Protein AF-A0A933ELN7-F1 (afdb_monomer)

Sequence (130 aa):
MKDEVDSSFIVHHSSFLLPMRTPYGGDCKHYYADFNRGRATQECRLPRADAASEKWKPDLCRECPVPRIQLANACPHLILHGRIDRGFLGLNRKMIVGASCRQTQEPVTEPAIGCGRCHETEQPFRFTLE

Structure (mmCIF, N/CA/C/O backbone):
data_AF-A0A933ELN7-F1
#
_entry.id   AF-A0A933ELN7-F1
#
loop_
_atom_site.group_PDB
_atom_site.id
_atom_site.type_symbol
_atom_site.label_atom_id
_atom_site.label_alt_id
_atom_site.label_comp_id
_atom_site.label_asym_id
_atom_site.label_entity_id
_atom_site.label_seq_id
_atom_site.pdbx_PDB_ins_code
_atom_site.Cartn_x
_atom_site.Cartn_y
_atom_site.Cartn_z
_atom_site.occupancy
_atom_site.B_iso_or_equiv
_atom_site.auth_seq_id
_atom_site.auth_comp_id
_atom_site.auth_asym_id
_atom_site.auth_atom_id
_atom_site.pdbx_PDB_model_num
ATOM 1 N N . MET A 1 1 ? -30.297 -36.316 -24.183 1.00 45.09 1 MET A N 1
ATOM 2 C CA . MET A 1 1 ? -28.907 -36.752 -23.942 1.00 45.09 1 MET A CA 1
ATOM 3 C C . MET A 1 1 ? -27.985 -35.945 -24.836 1.00 45.09 1 MET A C 1
ATOM 5 O O . MET A 1 1 ? -27.757 -36.313 -25.982 1.00 45.09 1 MET A O 1
ATOM 9 N N . LYS A 1 2 ? -27.600 -34.779 -24.323 1.00 32.47 2 LYS A N 1
ATOM 10 C CA . LYS A 1 2 ? -26.491 -33.911 -24.725 1.00 32.47 2 LYS A CA 1
ATOM 11 C C . LYS A 1 2 ? -26.571 -32.750 -23.744 1.00 32.47 2 LYS A C 1
ATOM 13 O O . LY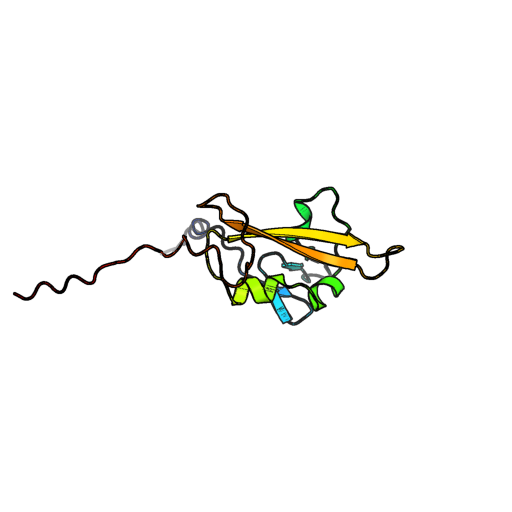S A 1 2 ? -27.385 -31.848 -23.897 1.00 32.47 2 LYS A O 1
ATOM 18 N N . ASP A 1 3 ? -25.839 -32.928 -22.660 1.00 39.94 3 ASP A N 1
ATOM 19 C CA . ASP A 1 3 ? -25.663 -31.963 -21.594 1.00 39.94 3 ASP A CA 1
ATOM 20 C C . ASP A 1 3 ? -24.803 -30.816 -22.143 1.00 39.94 3 ASP A C 1
ATOM 22 O O . ASP A 1 3 ? -23.594 -30.960 -22.306 1.00 39.94 3 ASP A O 1
ATOM 26 N N . GLU A 1 4 ? -25.430 -29.694 -22.489 1.00 40.56 4 GLU A N 1
ATOM 27 C CA . GLU A 1 4 ? -24.737 -28.415 -22.657 1.00 40.56 4 GLU A CA 1
ATOM 28 C C . GLU A 1 4 ? -24.839 -27.671 -21.327 1.00 40.56 4 GLU A C 1
ATOM 30 O O . GLU A 1 4 ? -25.852 -27.059 -20.994 1.00 40.56 4 GLU A O 1
ATOM 35 N N . VAL A 1 5 ? -23.782 -27.792 -20.526 1.00 46.16 5 VAL A N 1
ATOM 36 C CA . VAL A 1 5 ? -23.575 -26.959 -19.344 1.00 46.16 5 VAL A CA 1
ATOM 37 C C . VAL A 1 5 ? -23.253 -25.553 -19.847 1.00 46.16 5 VAL A C 1
ATOM 39 O O . VAL A 1 5 ? -22.159 -25.301 -20.352 1.00 46.16 5 VAL A O 1
ATOM 42 N N . ASP A 1 6 ? -24.235 -24.660 -19.746 1.00 40.78 6 ASP A N 1
ATOM 43 C CA . ASP A 1 6 ? -24.097 -23.240 -20.053 1.00 40.78 6 ASP A CA 1
ATOM 44 C C . ASP A 1 6 ? -23.028 -22.612 -19.141 1.00 40.78 6 ASP A C 1
ATOM 46 O O . ASP A 1 6 ? -23.186 -22.468 -17.926 1.00 40.78 6 ASP A O 1
ATOM 50 N N . SER A 1 7 ? -21.898 -22.272 -19.759 1.00 48.59 7 SER A N 1
ATOM 51 C CA . SER A 1 7 ? 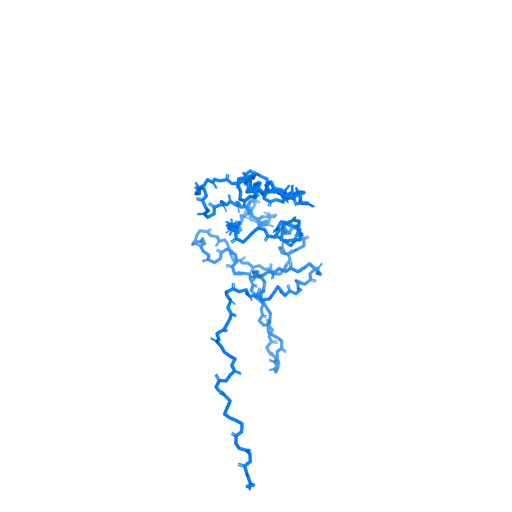-20.715 -21.653 -19.163 1.00 48.59 7 SER A CA 1
ATOM 52 C C . SER A 1 7 ? -20.928 -20.151 -18.909 1.00 48.59 7 SER A C 1
ATOM 54 O O . SER A 1 7 ? -20.047 -19.332 -19.174 1.00 48.59 7 SER A O 1
ATOM 56 N N . SER A 1 8 ? -22.102 -19.783 -18.398 1.00 45.94 8 SER A N 1
ATOM 57 C CA . SER A 1 8 ? -22.473 -18.424 -17.982 1.00 45.94 8 SER A CA 1
ATOM 58 C C . SER A 1 8 ? -22.475 -18.253 -16.450 1.00 45.94 8 SER A C 1
ATOM 60 O O . SER A 1 8 ? -22.664 -17.152 -15.931 1.00 45.94 8 SER A O 1
ATOM 62 N N . PHE A 1 9 ? -22.159 -19.315 -15.701 1.00 42.44 9 PHE A N 1
ATOM 63 C CA . PHE A 1 9 ? -22.043 -19.299 -14.244 1.00 42.44 9 PHE A CA 1
ATOM 64 C C . PHE A 1 9 ? -20.571 -19.140 -13.819 1.00 42.44 9 PHE A C 1
ATOM 66 O O . PHE A 1 9 ? -19.842 -20.120 -13.766 1.00 42.44 9 PHE A O 1
ATOM 73 N N . ILE A 1 10 ? -20.125 -17.895 -13.600 1.00 52.25 10 ILE A N 1
ATOM 74 C CA . ILE A 1 10 ? -19.066 -17.393 -12.680 1.00 52.25 10 ILE A CA 1
ATOM 75 C C . ILE A 1 10 ? -18.581 -16.046 -13.249 1.00 52.25 10 ILE A C 1
ATOM 77 O O . ILE A 1 10 ? -17.560 -15.978 -13.913 1.00 52.25 10 ILE A O 1
ATOM 81 N N . VAL A 1 11 ? -19.313 -14.955 -13.015 1.00 44.94 11 VAL A N 1
ATOM 82 C CA . VAL A 1 11 ? -18.737 -13.590 -12.883 1.00 44.94 11 VAL A CA 1
ATOM 83 C C . VAL A 1 11 ? -19.727 -12.648 -12.181 1.00 44.94 11 VAL A C 1
ATOM 85 O O . VAL A 1 11 ? -19.819 -11.460 -12.453 1.00 44.94 11 VAL A O 1
ATOM 88 N N . HIS A 1 12 ? -20.460 -13.162 -11.200 1.00 44.88 12 HIS A N 1
ATOM 89 C CA . HIS A 1 12 ? -21.028 -12.323 -10.153 1.00 44.88 12 HIS A CA 1
ATOM 90 C C . HIS A 1 12 ? -20.552 -12.890 -8.829 1.00 44.88 12 HIS A C 1
ATOM 92 O O . HIS A 1 12 ? -21.206 -13.770 -8.291 1.00 44.88 12 HIS A O 1
ATOM 98 N N . HIS A 1 13 ? -19.389 -12.438 -8.353 1.00 41.66 13 HIS A N 1
ATOM 99 C CA . HIS A 1 13 ? -19.114 -12.228 -6.931 1.00 41.66 13 HIS A CA 1
ATOM 100 C C . HIS A 1 13 ? -17.788 -11.482 -6.756 1.00 41.66 13 HIS A C 1
ATOM 102 O O . HIS A 1 13 ? -16.711 -12.008 -7.007 1.00 41.66 13 HIS A O 1
ATOM 108 N N . SER A 1 14 ? -17.923 -10.279 -6.199 1.00 46.41 14 SER A N 1
ATOM 109 C CA . SER A 1 14 ? -16.978 -9.672 -5.269 1.00 46.41 14 SER A CA 1
ATOM 110 C C . SER A 1 14 ? -15.667 -9.109 -5.830 1.00 46.41 14 SER A C 1
ATOM 112 O O . SER A 1 14 ? -14.782 -9.811 -6.301 1.00 46.41 14 SER A O 1
ATOM 114 N N . SER A 1 15 ? -15.503 -7.802 -5.633 1.00 49.66 15 SER A N 1
ATOM 115 C CA . SER A 1 15 ? -14.303 -6.976 -5.824 1.00 49.66 15 SER A CA 1
ATOM 116 C C . SER A 1 15 ? -13.103 -7.369 -4.933 1.00 49.66 15 SER A C 1
ATOM 118 O O . SER A 1 15 ? -12.327 -6.514 -4.505 1.00 49.66 15 SER A O 1
ATOM 120 N N . PHE A 1 16 ? -12.942 -8.657 -4.635 1.00 53.78 16 PHE A N 1
ATOM 121 C CA . PHE A 1 16 ? -11.834 -9.236 -3.892 1.00 53.78 16 PHE A CA 1
ATOM 122 C C . PHE A 1 16 ? -10.854 -9.838 -4.897 1.00 53.78 16 PHE A C 1
ATOM 124 O O . PHE A 1 16 ? -10.916 -11.017 -5.230 1.00 53.78 16 PHE A O 1
ATOM 131 N N . LEU A 1 17 ? -9.934 -9.011 -5.399 1.00 63.34 17 LEU A N 1
ATOM 132 C CA . LEU A 1 17 ? -8.716 -9.528 -6.018 1.00 63.34 17 LEU A CA 1
ATOM 133 C C . LEU A 1 17 ? -8.033 -10.422 -4.976 1.00 63.34 17 LEU A C 1
ATOM 135 O O . LEU A 1 17 ? -7.556 -9.906 -3.961 1.00 63.34 17 LEU A O 1
ATOM 139 N N . LEU A 1 18 ? -8.045 -11.742 -5.199 1.00 71.81 18 LEU A N 1
ATOM 140 C CA . LEU A 1 18 ? -7.330 -12.683 -4.343 1.00 71.81 18 LEU A CA 1
ATOM 141 C C . LEU A 1 18 ? -5.881 -12.202 -4.226 1.00 71.81 18 LEU A C 1
ATOM 143 O O . LEU A 1 18 ? -5.265 -11.866 -5.247 1.00 71.81 18 LEU A O 1
ATOM 147 N N . PRO A 1 19 ? -5.348 -12.087 -3.001 1.00 81.69 19 PRO A N 1
ATOM 148 C CA . PRO A 1 19 ? -3.999 -11.598 -2.828 1.00 81.69 19 PRO A CA 1
ATOM 149 C C . PRO A 1 19 ? -3.025 -12.572 -3.486 1.00 81.69 19 PRO A C 1
ATOM 151 O O . PRO A 1 19 ? -3.181 -13.787 -3.395 1.00 81.69 19 PRO A O 1
ATOM 154 N N . MET A 1 20 ? -2.020 -12.025 -4.166 1.00 93.38 20 MET A N 1
ATOM 155 C CA . MET A 1 20 ? -0.949 -12.826 -4.744 1.00 93.38 20 MET A CA 1
ATOM 156 C C . MET A 1 20 ? 0.314 -12.694 -3.911 1.00 93.38 20 MET A C 1
ATOM 158 O O . MET A 1 20 ? 0.594 -11.641 -3.326 1.00 93.38 20 MET A O 1
ATOM 162 N N . ARG A 1 21 ? 1.095 -13.772 -3.886 1.00 95.50 21 ARG A N 1
ATOM 163 C CA . ARG A 1 21 ? 2.336 -13.830 -3.128 1.00 95.50 21 ARG A CA 1
ATOM 164 C C . ARG A 1 21 ? 3.401 -12.979 -3.810 1.00 95.50 21 ARG A C 1
ATOM 166 O O . ARG A 1 21 ? 3.749 -13.199 -4.967 1.00 95.50 21 ARG A O 1
ATOM 173 N N . THR A 1 22 ? 3.902 -11.985 -3.089 1.00 96.25 22 THR A N 1
ATOM 174 C CA . THR A 1 22 ? 4.973 -11.090 -3.548 1.00 96.25 22 THR A CA 1
ATOM 175 C C . THR A 1 22 ? 6.295 -11.847 -3.729 1.00 96.25 22 THR A C 1
ATOM 177 O O . THR A 1 22 ? 6.463 -12.931 -3.164 1.00 96.25 22 THR A O 1
ATOM 180 N N . PRO A 1 23 ? 7.297 -11.265 -4.420 1.00 95.50 23 PRO A N 1
ATOM 181 C CA . PRO A 1 23 ? 8.619 -11.884 -4.572 1.00 95.50 23 PRO A CA 1
ATOM 182 C C . PRO A 1 23 ? 9.335 -12.164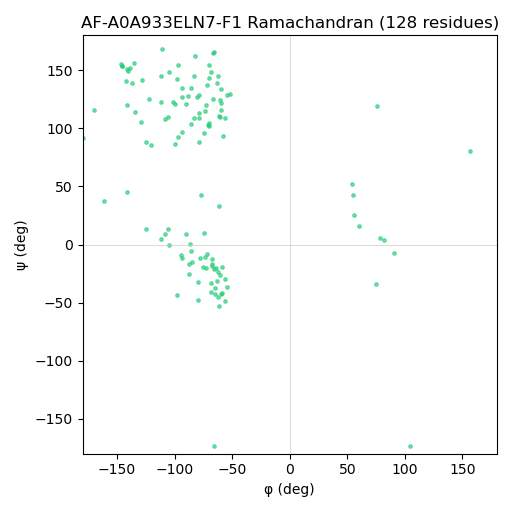 -3.241 1.00 95.50 23 PRO A C 1
ATOM 184 O O . PRO A 1 23 ? 10.248 -12.979 -3.197 1.00 95.50 23 PRO A O 1
ATOM 187 N N . TYR A 1 24 ? 8.912 -11.499 -2.159 1.00 96.31 24 TYR A N 1
ATOM 188 C CA . TYR A 1 24 ? 9.440 -11.666 -0.802 1.00 96.31 24 TYR A CA 1
ATOM 189 C C . TYR A 1 24 ? 8.490 -12.447 0.122 1.00 96.31 24 TYR A C 1
ATOM 191 O O . TYR A 1 24 ? 8.683 -12.472 1.333 1.00 96.31 24 TYR A O 1
ATOM 199 N N . GLY A 1 25 ? 7.473 -13.111 -0.435 1.00 94.50 25 GLY A N 1
ATOM 200 C CA . GLY A 1 25 ? 6.687 -14.132 0.258 1.00 94.50 25 GLY A CA 1
ATOM 201 C C . GLY A 1 25 ? 5.442 -13.656 1.009 1.00 94.50 25 GLY A C 1
ATOM 202 O O . GLY A 1 25 ? 4.686 -14.508 1.464 1.00 94.50 25 GLY A O 1
ATOM 203 N N . GLY A 1 26 ? 5.199 -12.349 1.124 1.00 95.50 26 GLY A N 1
ATOM 204 C CA . GLY A 1 26 ? 3.965 -11.821 1.718 1.00 95.50 26 GLY A CA 1
ATOM 205 C C . GLY A 1 26 ? 2.808 -11.777 0.719 1.00 95.50 26 GLY A C 1
ATOM 206 O O . GLY A 1 26 ? 3.038 -11.475 -0.454 1.00 95.50 26 GLY A O 1
ATOM 207 N N . ASP A 1 27 ? 1.584 -12.018 1.182 1.00 96.12 27 ASP A N 1
ATOM 208 C CA . ASP A 1 27 ? 0.368 -11.925 0.369 1.00 96.12 27 ASP A CA 1
ATOM 209 C C . ASP A 1 27 ? -0.082 -10.466 0.228 1.00 96.12 27 ASP A C 1
ATOM 211 O O . ASP A 1 27 ? -0.204 -9.737 1.213 1.00 96.12 27 ASP A O 1
ATOM 215 N N . CYS A 1 28 ? -0.284 -10.007 -1.010 1.00 96.19 28 CYS A N 1
ATOM 216 C CA . CYS A 1 28 ? -0.631 -8.617 -1.293 1.00 96.19 28 CYS A CA 1
ATOM 217 C C . CYS A 1 28 ? -1.654 -8.506 -2.423 1.00 96.19 28 CYS A C 1
ATOM 219 O O . CYS A 1 28 ? -1.366 -8.854 -3.568 1.00 96.19 28 CYS A O 1
ATOM 221 N N . LYS A 1 29 ? -2.822 -7.913 -2.144 1.00 95.00 29 LYS A N 1
ATOM 222 C CA . LYS A 1 29 ? -3.875 -7.691 -3.163 1.00 95.00 29 LYS A CA 1
ATOM 223 C C . LYS A 1 29 ? -3.497 -6.674 -4.246 1.00 95.00 29 LYS A C 1
ATOM 225 O O . LYS A 1 29 ? -4.146 -6.586 -5.283 1.00 95.00 29 LYS A O 1
ATOM 230 N N . HIS A 1 30 ? -2.463 -5.870 -3.994 1.00 95.62 30 HIS A N 1
ATOM 231 C CA . HIS A 1 30 ? -1.973 -4.872 -4.945 1.00 95.62 30 HIS A CA 1
ATOM 232 C C . HIS A 1 30 ? -0.843 -5.398 -5.828 1.00 95.62 30 HIS A C 1
ATOM 234 O O . HIS A 1 30 ? -0.474 -4.724 -6.789 1.00 95.62 30 HIS A O 1
ATOM 240 N N . TYR A 1 31 ? -0.271 -6.556 -5.503 1.00 96.50 31 TYR A N 1
ATOM 241 C CA . TYR A 1 31 ? 0.788 -7.155 -6.295 1.00 96.50 31 TYR A CA 1
ATOM 242 C C . TYR A 1 31 ? 0.194 -7.985 -7.430 1.00 96.50 31 TYR A C 1
ATOM 244 O O . TYR A 1 31 ? -0.734 -8.765 -7.213 1.00 96.50 31 TYR A O 1
ATOM 252 N N . TYR A 1 32 ? 0.745 -7.823 -8.633 1.00 95.12 32 TYR A N 1
ATOM 253 C CA . TYR A 1 32 ? 0.436 -8.683 -9.763 1.00 95.12 32 TYR A CA 1
ATOM 254 C C . TYR A 1 32 ? 1.687 -9.239 -10.439 1.00 95.12 32 TYR A C 1
ATOM 256 O O . TYR A 1 32 ? 2.678 -8.525 -10.585 1.00 95.12 32 TYR A O 1
ATOM 264 N N . ALA A 1 33 ? 1.623 -10.499 -10.872 1.00 93.69 33 ALA A N 1
ATOM 265 C CA . ALA A 1 33 ? 2.647 -11.146 -11.672 1.00 93.69 33 ALA A CA 1
ATOM 266 C C . ALA A 1 33 ? 2.030 -12.079 -12.721 1.00 93.69 33 ALA A C 1
ATOM 268 O O . ALA A 1 33 ? 1.073 -12.793 -12.429 1.00 93.69 33 ALA A O 1
ATOM 269 N N . ASP A 1 34 ? 2.611 -12.089 -13.920 1.00 92.94 34 ASP A N 1
ATOM 270 C CA . ASP A 1 34 ? 2.320 -13.053 -14.982 1.00 92.94 34 ASP A CA 1
ATOM 271 C C . ASP A 1 34 ? 3.632 -13.553 -15.594 1.00 92.94 34 ASP A C 1
ATOM 273 O O . ASP A 1 34 ? 4.368 -12.797 -16.239 1.00 92.94 34 ASP A O 1
ATOM 277 N N . PHE A 1 35 ? 3.894 -14.843 -15.384 1.00 90.00 35 PHE A N 1
ATOM 278 C CA . PHE A 1 35 ? 5.058 -15.556 -15.909 1.00 90.00 35 PHE A CA 1
ATOM 279 C C . PHE A 1 35 ? 4.708 -16.546 -17.029 1.00 90.00 35 PHE A C 1
ATOM 281 O O . PHE A 1 35 ? 5.531 -17.365 -17.443 1.00 90.00 35 PHE A O 1
ATOM 288 N N . ASN A 1 36 ? 3.470 -16.518 -17.524 1.00 90.81 36 ASN A N 1
ATOM 289 C CA . ASN A 1 36 ? 3.016 -17.492 -18.504 1.00 90.81 36 ASN A CA 1
ATOM 290 C C . ASN A 1 36 ? 3.666 -17.253 -19.869 1.00 90.81 36 ASN A C 1
ATOM 292 O O . ASN A 1 36 ? 3.723 -16.127 -20.366 1.00 90.81 36 ASN A O 1
ATOM 296 N N . ARG A 1 37 ? 4.083 -18.347 -20.521 1.00 90.94 37 ARG A N 1
ATOM 297 C CA . ARG A 1 37 ? 4.560 -18.363 -21.918 1.00 90.94 37 ARG A CA 1
ATOM 298 C C . ARG A 1 37 ? 5.716 -17.387 -22.184 1.00 90.94 37 ARG A C 1
ATOM 300 O O . ARG A 1 37 ? 5.722 -16.687 -23.191 1.00 90.94 37 ARG A O 1
ATOM 307 N N . GLY A 1 38 ? 6.679 -17.326 -21.264 1.00 88.00 38 GLY A N 1
ATOM 308 C CA . GLY A 1 38 ? 7.861 -16.469 -21.401 1.00 88.00 38 GLY A CA 1
ATOM 309 C C . GLY A 1 38 ? 7.617 -14.993 -21.077 1.00 88.00 38 GLY A C 1
ATOM 310 O O . GLY A 1 38 ? 8.528 -14.183 -21.236 1.00 88.00 38 GLY A O 1
ATOM 311 N N . ARG A 1 39 ? 6.419 -14.623 -20.600 1.00 89.25 39 ARG A N 1
ATOM 312 C CA . ARG A 1 39 ? 6.211 -13.311 -19.977 1.00 89.25 39 ARG A CA 1
ATOM 313 C C . ARG A 1 39 ? 6.928 -13.249 -18.629 1.00 89.25 39 ARG A C 1
ATOM 315 O O . ARG A 1 39 ? 7.170 -14.266 -17.990 1.00 89.25 39 ARG A O 1
ATOM 322 N N . ALA A 1 40 ? 7.272 -12.037 -18.212 1.00 89.56 40 ALA A N 1
ATOM 323 C CA . ALA A 1 40 ? 7.861 -11.746 -16.906 1.00 89.56 40 ALA A CA 1
ATOM 324 C C . ALA A 1 40 ? 7.288 -10.435 -16.357 1.00 89.56 40 ALA A C 1
ATOM 326 O O . ALA A 1 40 ? 8.010 -9.536 -15.925 1.00 89.56 40 ALA A O 1
ATOM 327 N N . THR A 1 41 ? 5.968 -10.285 -16.457 1.00 92.88 41 THR A N 1
ATOM 328 C CA . THR A 1 41 ? 5.290 -9.071 -16.013 1.00 92.88 41 THR A CA 1
ATOM 329 C C . THR A 1 41 ? 5.154 -9.111 -14.506 1.00 92.88 41 THR A C 1
ATOM 331 O O . THR A 1 41 ? 4.639 -10.075 -13.952 1.00 92.88 41 THR A O 1
ATOM 334 N N . GLN A 1 42 ? 5.577 -8.041 -13.846 1.00 95.38 42 GLN A N 1
ATOM 335 C CA . GLN A 1 42 ? 5.323 -7.808 -12.434 1.00 95.38 42 GLN A CA 1
ATOM 336 C C . GLN A 1 42 ? 4.930 -6.347 -12.252 1.00 95.38 42 GLN A C 1
ATOM 338 O O . GLN A 1 42 ? 5.533 -5.460 -12.856 1.00 95.38 42 GLN A O 1
ATOM 343 N N . GLU A 1 43 ? 3.939 -6.086 -11.410 1.00 95.38 43 GLU A N 1
ATOM 344 C CA . GLU A 1 43 ? 3.520 -4.727 -11.085 1.00 95.38 43 GLU A CA 1
ATOM 345 C C . GLU A 1 43 ? 3.022 -4.620 -9.641 1.00 95.38 43 GLU A C 1
ATOM 347 O O . GLU A 1 43 ? 2.531 -5.580 -9.043 1.00 95.38 43 GLU A O 1
ATOM 352 N N . CYS A 1 44 ? 3.101 -3.408 -9.094 1.00 96.00 44 CYS A N 1
ATOM 353 C CA . CYS A 1 44 ? 2.352 -3.018 -7.911 1.00 96.00 44 CYS A CA 1
ATOM 354 C C . CYS A 1 44 ? 1.316 -1.974 -8.314 1.00 96.00 44 CYS A C 1
ATOM 356 O O . CYS A 1 44 ? 1.649 -0.922 -8.861 1.00 96.00 44 CYS A O 1
ATOM 358 N N . ARG A 1 45 ? 0.049 -2.267 -8.032 1.00 95.31 45 ARG A N 1
ATOM 359 C CA . ARG A 1 45 ? -1.094 -1.427 -8.397 1.00 95.31 45 ARG A CA 1
ATOM 360 C C . ARG A 1 45 ? -1.376 -0.318 -7.392 1.00 95.31 45 ARG A C 1
ATOM 362 O O . ARG A 1 45 ? -2.098 0.610 -7.724 1.00 95.31 45 ARG A O 1
ATOM 369 N N . LEU A 1 46 ? -0.802 -0.398 -6.190 1.00 95.81 46 LEU A N 1
ATOM 370 C CA . LEU A 1 46 ? -1.006 0.592 -5.132 1.00 95.81 46 LEU A CA 1
ATOM 371 C C . LEU A 1 46 ? -0.521 2.006 -5.526 1.00 95.81 46 LEU A C 1
ATOM 373 O O . LEU A 1 46 ? -1.332 2.924 -5.461 1.00 95.81 46 LEU A O 1
ATOM 377 N N . PRO A 1 47 ? 0.731 2.206 -5.991 1.00 95.56 47 PRO A N 1
ATOM 378 C CA . PRO A 1 47 ? 1.222 3.535 -6.357 1.00 95.56 47 PRO A CA 1
ATOM 379 C C . PRO A 1 47 ? 0.657 4.084 -7.669 1.00 95.56 47 PRO A C 1
ATOM 381 O O . PRO A 1 47 ? 0.840 5.260 -7.952 1.00 95.56 47 PRO A O 1
ATOM 384 N N . ARG A 1 48 ? -0.036 3.271 -8.482 1.00 87.19 48 ARG A N 1
ATOM 385 C CA . ARG A 1 48 ? -0.574 3.711 -9.786 1.00 87.19 48 ARG A CA 1
ATOM 386 C C . ARG A 1 48 ? -1.630 4.813 -9.661 1.00 87.19 48 ARG A C 1
ATOM 388 O O . ARG A 1 48 ? -1.899 5.484 -10.649 1.00 87.19 48 ARG A O 1
ATOM 395 N N . ALA A 1 49 ? -2.236 4.965 -8.484 1.00 82.50 49 ALA A N 1
ATOM 396 C CA . ALA A 1 49 ? -3.203 6.022 -8.210 1.00 82.50 49 ALA A CA 1
ATOM 397 C C . ALA A 1 49 ? -2.548 7.403 -8.016 1.00 82.50 49 ALA A C 1
ATOM 399 O O . ALA A 1 49 ? -3.232 8.413 -8.145 1.00 82.50 49 ALA A O 1
ATOM 400 N N . ASP A 1 50 ? -1.244 7.456 -7.726 1.00 87.31 50 ASP A N 1
ATOM 401 C CA . ASP A 1 50 ? -0.502 8.697 -7.514 1.00 87.31 50 ASP A CA 1
ATOM 402 C C . ASP A 1 50 ? 0.392 8.991 -8.728 1.00 87.31 50 ASP A C 1
ATOM 404 O O . ASP A 1 50 ? 1.395 8.315 -8.968 1.00 87.31 50 ASP A O 1
ATOM 408 N N . ALA A 1 51 ? 0.036 10.022 -9.498 1.00 83.62 51 ALA A N 1
ATOM 409 C CA . ALA A 1 51 ? 0.788 10.441 -10.681 1.00 83.62 51 ALA A CA 1
ATOM 410 C C . ALA A 1 51 ? 2.195 10.975 -10.353 1.00 83.62 51 ALA A C 1
ATOM 412 O O . ALA A 1 51 ? 3.061 10.974 -11.227 1.00 83.62 51 ALA A O 1
ATOM 413 N N . ALA A 1 52 ? 2.432 11.415 -9.113 1.00 86.19 52 ALA A N 1
ATOM 414 C CA . ALA A 1 52 ? 3.743 11.850 -8.643 1.00 86.19 52 ALA A CA 1
ATOM 415 C C . ALA A 1 52 ? 4.608 10.681 -8.142 1.00 86.19 52 ALA A C 1
ATOM 417 O O . ALA A 1 52 ? 5.777 10.881 -7.810 1.00 86.19 52 ALA A O 1
ATOM 418 N N . SER A 1 53 ? 4.061 9.462 -8.073 1.00 89.69 53 SER A N 1
ATOM 419 C CA . SER A 1 53 ? 4.811 8.297 -7.619 1.00 89.69 53 SER A CA 1
ATOM 420 C C . SER A 1 53 ? 5.868 7.868 -8.630 1.00 89.69 53 SER A C 1
ATOM 422 O O . SER A 1 53 ? 5.651 7.808 -9.840 1.00 89.69 53 SER A O 1
ATOM 424 N N . GLU A 1 54 ? 7.002 7.418 -8.103 1.00 90.69 54 GLU A N 1
ATOM 425 C CA . GLU A 1 54 ? 8.025 6.776 -8.911 1.00 90.69 54 GLU A CA 1
ATOM 426 C C . GLU A 1 54 ? 7.616 5.439 -9.510 1.00 90.69 54 GLU A C 1
ATOM 428 O O . GLU A 1 54 ? 6.688 4.764 -9.057 1.00 90.69 54 GLU A O 1
ATOM 433 N N . LYS A 1 55 ? 8.411 5.012 -10.500 1.00 91.81 55 LYS A N 1
ATOM 434 C CA . LYS A 1 55 ? 8.322 3.667 -11.064 1.00 91.81 55 LYS A CA 1
ATOM 435 C C . LYS A 1 55 ? 8.599 2.621 -9.987 1.00 91.81 55 LYS A C 1
ATOM 437 O O . LYS A 1 55 ? 9.662 2.603 -9.362 1.00 91.81 55 LYS A O 1
ATOM 442 N N . TRP A 1 56 ? 7.648 1.709 -9.832 1.00 95.00 56 TRP A N 1
ATOM 443 C CA . TRP A 1 56 ? 7.782 0.551 -8.962 1.00 95.00 56 TRP A CA 1
ATOM 444 C C . TRP A 1 56 ? 8.815 -0.448 -9.489 1.00 95.00 56 TRP A C 1
ATOM 446 O O . TRP A 1 56 ? 8.992 -0.611 -10.697 1.00 95.00 56 TRP A O 1
ATOM 456 N N . LYS A 1 57 ? 9.478 -1.133 -8.556 1.00 94.19 57 LYS A N 1
ATOM 457 C CA . LYS A 1 57 ? 10.372 -2.258 -8.811 1.00 94.19 57 LYS A CA 1
ATOM 458 C C . LYS A 1 57 ? 10.147 -3.363 -7.764 1.00 94.19 57 LYS A C 1
ATOM 460 O O . LYS A 1 57 ? 9.768 -3.036 -6.634 1.00 94.19 57 LYS A O 1
ATOM 465 N N . PRO A 1 58 ? 10.395 -4.644 -8.104 1.00 95.44 58 PRO A N 1
ATOM 466 C CA . PRO A 1 58 ? 10.167 -5.775 -7.203 1.00 95.44 58 PRO A CA 1
ATOM 467 C C . PRO A 1 58 ? 10.852 -5.673 -5.838 1.00 95.44 58 PRO A C 1
ATOM 469 O O . PRO A 1 58 ? 10.250 -6.067 -4.844 1.00 95.44 58 PRO A O 1
ATOM 472 N N . ASP A 1 59 ? 12.062 -5.110 -5.767 1.00 94.94 59 ASP A N 1
ATOM 473 C CA . ASP A 1 59 ? 12.859 -4.935 -4.541 1.00 94.94 59 ASP A CA 1
ATOM 474 C C . ASP A 1 59 ? 12.126 -4.150 -3.447 1.00 94.94 59 ASP A C 1
ATOM 476 O O . ASP A 1 59 ? 12.298 -4.440 -2.264 1.00 94.94 59 ASP A O 1
ATOM 480 N N . LEU A 1 60 ?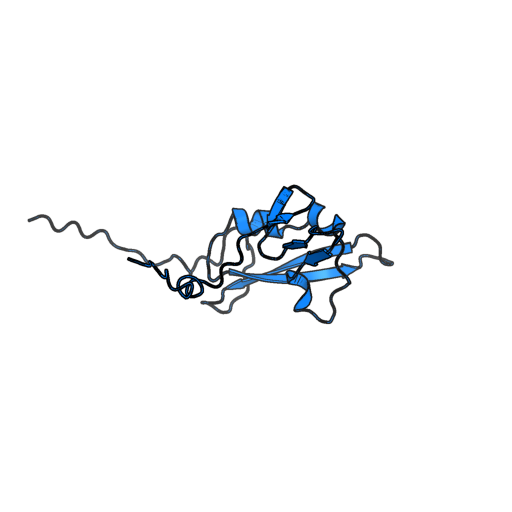 11.228 -3.235 -3.827 1.00 95.56 60 LEU A N 1
ATOM 481 C CA . LEU A 1 60 ? 10.409 -2.471 -2.881 1.00 95.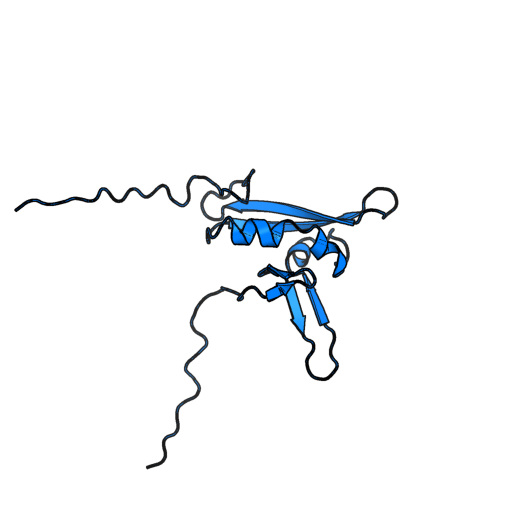56 60 LEU A CA 1
ATOM 482 C C . LEU A 1 60 ? 9.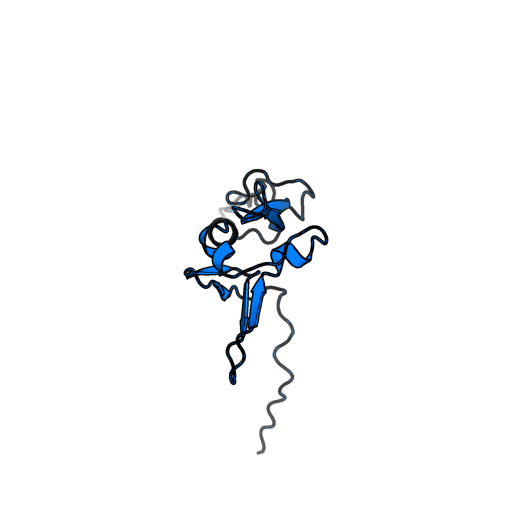477 -3.355 -2.046 1.00 95.56 60 LEU A C 1
ATOM 484 O O . LEU A 1 60 ? 9.076 -2.953 -0.957 1.00 95.56 60 LEU A O 1
ATOM 488 N N . CYS A 1 61 ? 9.124 -4.554 -2.523 1.00 96.56 61 CYS A N 1
ATOM 489 C CA . CYS A 1 61 ? 8.303 -5.488 -1.754 1.00 96.56 61 CYS A CA 1
ATOM 490 C C . CYS A 1 61 ? 9.018 -6.035 -0.513 1.00 96.56 61 CYS A C 1
ATOM 492 O O . CYS A 1 61 ? 8.326 -6.501 0.387 1.00 96.56 61 CYS A O 1
ATOM 494 N N . ARG A 1 62 ? 10.354 -5.953 -0.433 1.00 95.44 62 ARG A N 1
ATOM 495 C CA . ARG A 1 62 ? 11.129 -6.420 0.726 1.00 95.44 62 ARG A CA 1
ATOM 496 C C . ARG A 1 62 ? 10.737 -5.698 2.014 1.00 95.44 62 ARG A C 1
ATOM 498 O O . ARG A 1 62 ? 10.611 -6.330 3.054 1.00 95.44 62 ARG A O 1
ATOM 505 N N . GLU A 1 63 ? 10.549 -4.385 1.925 1.00 95.00 63 GLU A N 1
ATOM 506 C CA . GLU A 1 63 ? 10.275 -3.498 3.067 1.00 95.00 63 GLU A CA 1
ATOM 507 C C . GLU A 1 63 ? 8.852 -2.921 3.029 1.00 95.00 63 GLU A C 1
ATOM 509 O O . GLU A 1 63 ? 8.474 -2.086 3.849 1.00 95.00 63 GLU A O 1
ATOM 514 N N . CYS A 1 64 ? 8.037 -3.350 2.063 1.00 96.94 64 CYS A N 1
ATOM 515 C CA . CYS A 1 64 ? 6.680 -2.855 1.902 1.00 96.94 64 CYS A CA 1
ATOM 516 C C . CYS A 1 64 ? 5.809 -3.281 3.098 1.00 96.94 64 CYS A C 1
ATOM 518 O O . CYS A 1 64 ? 5.668 -4.479 3.345 1.00 96.94 64 CYS A O 1
ATOM 520 N N . PRO A 1 65 ? 5.145 -2.349 3.807 1.00 97.06 65 PRO A N 1
ATOM 521 C CA . PRO A 1 65 ? 4.336 -2.695 4.977 1.00 97.06 65 PRO A CA 1
ATOM 522 C C . PRO A 1 65 ? 2.967 -3.294 4.612 1.00 97.06 65 PRO A C 1
ATOM 524 O O . PRO A 1 65 ? 2.280 -3.830 5.480 1.00 97.06 65 PRO A O 1
ATOM 527 N N . VAL A 1 66 ? 2.557 -3.213 3.340 1.00 97.44 66 VAL A N 1
ATOM 528 C CA . VAL A 1 66 ? 1.216 -3.597 2.866 1.00 97.44 66 VAL A CA 1
ATOM 529 C C . VAL A 1 66 ? 0.841 -5.043 3.199 1.00 97.44 66 VAL A C 1
ATOM 531 O O . VAL A 1 66 ? -0.245 -5.216 3.749 1.00 97.44 66 VAL A O 1
ATOM 534 N N . PRO A 1 67 ? 1.678 -6.072 2.936 1.00 97.25 67 PRO A N 1
ATOM 535 C CA . PRO A 1 67 ? 1.308 -7.452 3.252 1.00 97.25 67 PRO A CA 1
ATOM 536 C C . PRO A 1 67 ? 1.011 -7.645 4.742 1.00 97.25 67 PRO A C 1
ATOM 538 O O . PRO A 1 67 ? 0.016 -8.261 5.105 1.00 97.25 67 PRO A O 1
ATOM 541 N N . ARG A 1 68 ? 1.825 -7.038 5.619 1.00 97.19 68 ARG A N 1
ATOM 542 C CA . ARG A 1 68 ? 1.617 -7.095 7.073 1.00 97.19 68 ARG A CA 1
ATOM 543 C C . ARG A 1 68 ? 0.321 -6.403 7.489 1.00 97.19 68 ARG A C 1
ATOM 545 O O . ARG A 1 68 ? -0.401 -6.931 8.324 1.00 97.19 68 ARG A O 1
ATOM 552 N N . ILE A 1 69 ? 0.028 -5.233 6.917 1.00 97.75 69 ILE A N 1
ATOM 553 C CA . ILE A 1 69 ? -1.218 -4.503 7.197 1.00 97.75 69 ILE A CA 1
ATOM 554 C C . ILE A 1 69 ? -2.431 -5.333 6.769 1.00 97.75 69 ILE A C 1
ATOM 556 O O . ILE A 1 69 ? -3.382 -5.439 7.529 1.00 97.75 69 ILE A O 1
ATOM 560 N N . GLN A 1 70 ? -2.390 -5.943 5.581 1.00 95.69 70 GLN A N 1
ATOM 561 C CA . GLN A 1 70 ? -3.494 -6.756 5.055 1.00 95.69 70 GLN A CA 1
ATOM 562 C C . GLN A 1 70 ? -3.706 -8.047 5.841 1.00 95.69 70 GLN A C 1
ATOM 564 O O . GLN A 1 70 ? -4.842 -8.484 5.986 1.00 95.69 70 GLN A O 1
ATOM 569 N N . LEU A 1 71 ? -2.627 -8.629 6.365 1.00 95.81 71 LEU A N 1
ATOM 570 C CA . LEU A 1 71 ? -2.702 -9.776 7.260 1.00 95.81 71 LEU A CA 1
ATOM 571 C C . LEU A 1 71 ? -3.316 -9.403 8.619 1.00 95.81 71 LEU A C 1
ATOM 573 O O . LEU A 1 71 ? -4.107 -10.168 9.157 1.00 95.81 71 LEU A O 1
ATOM 577 N N . ALA A 1 72 ? -2.948 -8.243 9.172 1.00 97.25 72 ALA A N 1
ATOM 578 C CA . ALA A 1 72 ? -3.398 -7.801 10.492 1.00 97.25 72 ALA A CA 1
ATOM 579 C C . ALA A 1 72 ? -4.817 -7.208 10.487 1.00 97.25 72 ALA A C 1
ATOM 581 O O . ALA A 1 72 ? -5.539 -7.339 11.471 1.00 97.25 72 ALA A O 1
ATOM 582 N N . ASN A 1 73 ? -5.222 -6.563 9.390 1.00 95.31 73 ASN A N 1
ATOM 583 C CA . ASN A 1 73 ? -6.486 -5.847 9.293 1.00 95.31 73 ASN A CA 1
ATOM 584 C C . ASN A 1 73 ? -7.287 -6.264 8.055 1.00 95.31 73 ASN A C 1
ATOM 586 O O . ASN A 1 73 ? -7.012 -5.839 6.929 1.00 95.31 73 ASN A O 1
ATOM 590 N N . ALA A 1 74 ? -8.336 -7.050 8.297 1.00 90.94 74 ALA A N 1
ATOM 591 C CA . ALA A 1 74 ? -9.264 -7.535 7.280 1.00 90.94 74 ALA A CA 1
ATOM 592 C C . ALA A 1 74 ? -10.477 -6.608 7.050 1.00 90.94 74 ALA A C 1
ATOM 594 O O . ALA A 1 74 ? -11.411 -6.991 6.344 1.00 90.94 74 ALA A O 1
ATOM 595 N N . CYS A 1 75 ? -10.501 -5.399 7.628 1.00 94.38 75 CYS A N 1
ATOM 596 C CA . CYS A 1 75 ? -11.630 -4.483 7.487 1.00 94.38 75 CYS A CA 1
ATOM 597 C C . CYS A 1 75 ? -11.878 -4.126 6.003 1.00 94.38 75 CYS A C 1
ATOM 599 O O . CYS A 1 75 ? -11.012 -3.528 5.354 1.00 94.38 75 CYS A O 1
ATOM 601 N N . PRO A 1 76 ? -13.078 -4.399 5.451 1.00 92.69 76 PRO A N 1
ATOM 602 C CA . PRO A 1 76 ? -13.399 -4.132 4.044 1.00 92.69 76 PRO A CA 1
ATOM 603 C C . PRO A 1 76 ? -13.564 -2.635 3.733 1.00 92.69 76 PRO A C 1
ATOM 605 O O . PRO A 1 76 ? -13.712 -2.237 2.572 1.00 92.69 76 PRO A O 1
ATOM 608 N N . HIS A 1 77 ? -13.570 -1.788 4.762 1.00 95.50 77 HIS A N 1
ATOM 609 C CA . HIS A 1 77 ? -13.606 -0.337 4.626 1.00 95.50 77 HIS A CA 1
ATOM 610 C C . HIS A 1 77 ? -12.211 0.293 4.664 1.00 95.50 77 HIS A C 1
ATOM 612 O O . HIS A 1 77 ? -12.100 1.475 4.347 1.00 95.50 77 HIS A O 1
ATOM 618 N N . LEU A 1 78 ? -11.152 -0.459 4.991 1.00 96.25 78 LEU A N 1
ATOM 619 C CA . LEU A 1 78 ? -9.787 0.059 4.971 1.00 96.25 78 LEU A CA 1
ATOM 620 C C . LEU A 1 78 ? -9.297 0.227 3.525 1.00 96.25 78 LEU A C 1
ATOM 622 O O . LEU A 1 78 ? -9.107 -0.743 2.783 1.00 96.25 78 LEU A O 1
ATOM 626 N N . ILE A 1 79 ? -9.051 1.474 3.137 1.00 96.81 79 ILE A N 1
ATOM 627 C CA . ILE A 1 79 ? -8.439 1.832 1.859 1.00 96.81 79 ILE A CA 1
ATOM 628 C C . ILE A 1 79 ? -6.975 2.156 2.125 1.00 96.81 79 ILE A C 1
ATOM 630 O O . ILE A 1 79 ? -6.669 3.038 2.924 1.00 96.81 79 ILE A O 1
ATOM 634 N N . LEU A 1 80 ? -6.075 1.446 1.447 1.00 97.25 80 LEU A N 1
ATOM 635 C CA . LEU A 1 80 ? -4.653 1.770 1.449 1.00 97.25 80 LEU A CA 1
ATOM 636 C C . LEU A 1 80 ? -4.344 2.667 0.258 1.00 97.25 80 LEU A C 1
ATOM 638 O O . LEU A 1 80 ? -4.743 2.371 -0.868 1.00 97.25 80 LEU A O 1
ATOM 642 N N . HIS A 1 81 ? -3.576 3.712 0.523 1.00 96.25 81 HIS A N 1
ATOM 643 C CA . HIS A 1 81 ? -2.978 4.586 -0.477 1.00 96.25 81 HIS A CA 1
ATOM 644 C C . HIS A 1 81 ? -1.479 4.365 -0.431 1.00 96.25 81 HIS A C 1
ATOM 646 O O . HIS A 1 81 ? -0.919 4.140 0.644 1.00 96.25 81 HIS A O 1
ATOM 652 N N . GLY A 1 82 ? -0.805 4.432 -1.569 1.00 95.75 82 GLY A N 1
ATOM 653 C CA . GLY A 1 82 ? 0.642 4.327 -1.570 1.00 95.75 82 GLY A CA 1
ATOM 654 C C . GLY A 1 82 ? 1.277 5.179 -2.637 1.00 95.75 82 GLY A C 1
ATOM 655 O O . GLY A 1 82 ? 0.668 5.460 -3.662 1.00 95.75 82 GLY A O 1
ATOM 656 N N . ARG A 1 83 ? 2.518 5.564 -2.375 1.00 95.88 83 ARG A N 1
ATOM 657 C CA . ARG A 1 83 ? 3.395 6.235 -3.328 1.00 95.88 83 ARG A CA 1
ATOM 658 C C . ARG A 1 83 ? 4.819 5.784 -3.090 1.00 95.88 83 ARG A C 1
ATOM 660 O O . ARG A 1 83 ? 5.182 5.408 -1.974 1.00 95.88 83 ARG A O 1
ATOM 667 N N . ILE A 1 84 ? 5.635 5.831 -4.125 1.00 95.62 84 ILE A N 1
ATOM 668 C CA . ILE A 1 84 ? 7.054 5.520 -4.012 1.00 95.62 84 ILE A CA 1
ATOM 669 C C . ILE A 1 84 ? 7.813 6.828 -3.935 1.00 95.62 84 ILE A C 1
ATOM 671 O O . ILE A 1 84 ? 7.744 7.641 -4.852 1.00 95.62 84 ILE A O 1
ATOM 675 N N . ASP A 1 85 ? 8.539 6.994 -2.837 1.00 91.31 85 ASP A N 1
ATOM 676 C CA . ASP A 1 85 ? 9.358 8.170 -2.587 1.00 91.31 85 ASP A CA 1
ATOM 677 C C . ASP A 1 85 ? 10.818 7.895 -2.960 1.00 91.31 85 ASP A C 1
ATOM 679 O O . ASP A 1 85 ? 11.329 6.788 -2.735 1.00 91.31 85 ASP A O 1
ATOM 683 N N . ARG A 1 86 ? 11.492 8.898 -3.530 1.00 87.38 86 ARG A N 1
ATOM 684 C CA . ARG A 1 86 ? 12.945 8.865 -3.726 1.00 87.38 86 ARG A CA 1
ATOM 685 C C . ARG A 1 86 ? 13.576 9.462 -2.478 1.00 87.38 86 ARG A C 1
ATOM 687 O O . ARG A 1 86 ? 13.337 10.622 -2.164 1.00 87.38 86 ARG A O 1
ATOM 694 N N . GLY A 1 87 ? 14.419 8.698 -1.791 1.00 81.81 87 GLY A N 1
ATOM 695 C CA . GLY A 1 87 ? 15.274 9.277 -0.763 1.00 81.81 87 GLY A CA 1
ATOM 696 C C . GLY A 1 87 ? 16.302 10.248 -1.355 1.00 81.81 87 GLY A C 1
ATOM 697 O O . GLY A 1 87 ? 16.307 10.568 -2.549 1.00 81.81 87 GLY A O 1
ATOM 698 N N . PHE A 1 88 ? 17.206 10.717 -0.498 1.00 81.88 88 PHE A N 1
ATOM 699 C CA . PHE A 1 88 ? 18.227 11.693 -0.866 1.00 81.88 88 PHE A CA 1
ATOM 700 C C . PHE A 1 88 ? 19.054 11.223 -2.079 1.00 81.88 88 PHE A C 1
ATOM 702 O O . PHE A 1 88 ? 19.544 10.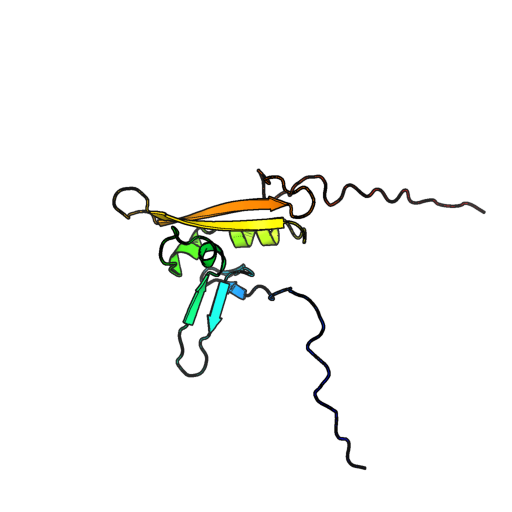094 -2.110 1.00 81.88 88 PHE A O 1
ATOM 709 N N . LEU A 1 89 ? 19.172 12.085 -3.098 1.00 82.06 89 LEU A N 1
ATOM 710 C CA . LEU A 1 89 ? 19.865 11.813 -4.369 1.00 82.06 89 LEU A CA 1
ATOM 711 C C . LEU A 1 89 ? 19.367 10.568 -5.139 1.00 82.06 89 LEU A C 1
ATOM 713 O O . LEU A 1 89 ? 20.105 9.982 -5.927 1.00 82.06 89 LEU A O 1
ATOM 717 N N . GLY A 1 90 ? 18.112 10.146 -4.941 1.00 77.81 90 GLY A N 1
ATOM 718 C CA . GLY A 1 90 ? 17.543 8.980 -5.633 1.00 77.81 90 GLY A CA 1
ATOM 719 C C . GLY A 1 90 ? 17.901 7.627 -5.009 1.00 77.81 90 GLY A C 1
ATOM 720 O O . GLY A 1 90 ? 17.513 6.583 -5.545 1.00 77.81 90 GLY A O 1
ATOM 721 N N . LEU A 1 91 ? 18.607 7.638 -3.877 1.00 82.44 91 LEU A N 1
ATOM 722 C CA . LEU A 1 91 ? 18.905 6.458 -3.071 1.00 82.44 91 LEU A CA 1
ATOM 723 C C . LEU A 1 91 ? 17.718 6.121 -2.157 1.00 82.44 91 LEU A C 1
ATOM 725 O O . LEU A 1 91 ? 16.851 6.957 -1.916 1.00 82.44 91 LEU A O 1
ATOM 729 N N . ASN A 1 92 ? 17.672 4.891 -1.641 1.00 85.12 92 ASN A N 1
ATOM 730 C CA . ASN A 1 92 ? 16.685 4.449 -0.643 1.00 85.12 92 ASN A CA 1
ATOM 731 C C . ASN A 1 92 ? 15.224 4.683 -1.059 1.00 85.12 92 ASN A C 1
ATOM 733 O O . ASN A 1 92 ? 14.438 5.291 -0.330 1.00 85.12 92 ASN A O 1
ATOM 737 N N . ARG A 1 93 ? 14.855 4.206 -2.255 1.00 91.75 93 ARG A N 1
ATOM 738 C CA . ARG A 1 93 ? 13.449 4.196 -2.672 1.00 91.75 93 ARG A CA 1
ATOM 739 C C . ARG A 1 93 ? 12.634 3.367 -1.686 1.00 91.75 93 ARG A C 1
ATOM 741 O O . ARG A 1 93 ? 13.024 2.247 -1.367 1.00 91.75 93 ARG A O 1
ATOM 748 N N . LYS A 1 94 ? 11.483 3.885 -1.266 1.00 94.12 94 LYS A N 1
ATOM 749 C CA . LYS A 1 94 ? 10.590 3.193 -0.329 1.00 94.12 94 LYS A CA 1
ATOM 750 C C . LYS A 1 94 ? 9.131 3.376 -0.707 1.00 94.12 94 LYS A C 1
ATOM 752 O O . LYS A 1 94 ? 8.741 4.404 -1.256 1.00 94.12 94 LYS A O 1
ATOM 757 N N . MET A 1 95 ? 8.326 2.371 -0.379 1.00 95.81 95 MET A N 1
ATOM 758 C CA . MET A 1 95 ? 6.873 2.472 -0.448 1.00 95.81 95 MET A CA 1
ATOM 759 C C . MET A 1 95 ? 6.368 3.225 0.785 1.00 95.81 95 MET A C 1
ATOM 761 O O . MET A 1 95 ? 6.455 2.717 1.902 1.00 95.81 95 MET A O 1
ATOM 765 N N . ILE A 1 96 ? 5.823 4.420 0.583 1.00 95.50 96 ILE A N 1
ATOM 766 C CA . ILE A 1 96 ? 5.084 5.160 1.606 1.00 95.50 96 ILE A CA 1
ATOM 767 C C . ILE A 1 96 ? 3.627 4.730 1.530 1.00 95.50 96 ILE A C 1
ATOM 769 O O . ILE A 1 96 ? 3.040 4.761 0.451 1.00 95.50 96 ILE A O 1
ATOM 773 N N . VAL A 1 97 ? 3.053 4.332 2.664 1.00 96.94 97 VAL A N 1
ATOM 774 C CA . VAL A 1 97 ? 1.675 3.838 2.747 1.00 96.94 97 VAL A CA 1
ATOM 775 C C . VAL A 1 97 ? 0.889 4.694 3.725 1.00 96.94 97 VAL A C 1
ATOM 777 O O . VAL A 1 97 ? 1.292 4.848 4.874 1.00 96.94 97 VAL A O 1
ATOM 780 N N . GLY A 1 98 ? -0.233 5.229 3.256 1.00 97.19 98 GLY A N 1
ATOM 781 C CA . GLY A 1 98 ? -1.267 5.833 4.089 1.00 97.19 98 GLY A CA 1
ATOM 782 C C . GLY A 1 98 ? -2.527 4.974 4.071 1.00 97.19 98 GLY A C 1
ATOM 783 O O . GLY A 1 98 ? -2.667 4.072 3.241 1.00 97.19 98 GLY A O 1
ATOM 784 N N . ALA A 1 99 ? -3.465 5.262 4.965 1.00 97.75 99 ALA A N 1
ATOM 785 C CA . ALA A 1 99 ? -4.761 4.604 4.957 1.00 97.75 99 ALA A CA 1
ATOM 786 C C . ALA A 1 99 ? -5.890 5.571 5.300 1.00 97.75 99 ALA A C 1
ATOM 788 O O . ALA A 1 99 ? -5.699 6.535 6.041 1.00 97.75 99 ALA A O 1
ATOM 789 N N . SER A 1 100 ? -7.073 5.284 4.775 1.00 97.81 100 SER A N 1
ATOM 790 C CA . SER A 1 100 ? -8.318 5.929 5.176 1.00 97.81 100 SER A CA 1
ATOM 791 C C . SER A 1 100 ? -9.420 4.893 5.341 1.00 97.81 100 SER A C 1
ATOM 793 O O . SER A 1 100 ? -9.372 3.801 4.766 1.00 97.81 100 SER A O 1
ATOM 795 N N . CYS A 1 101 ? -10.421 5.224 6.147 1.00 97.38 101 CYS A N 1
ATOM 796 C CA . CYS A 1 101 ? -11.615 4.409 6.265 1.00 97.38 101 CYS A CA 1
ATOM 797 C C . CYS A 1 101 ? -12.681 4.923 5.301 1.00 97.38 101 CYS A C 1
ATOM 799 O O . CYS A 1 101 ? -13.056 6.090 5.333 1.00 97.38 101 CYS A O 1
ATOM 801 N N . ARG A 1 102 ? -13.219 4.039 4.463 1.00 96.56 102 ARG A N 1
ATOM 802 C CA . ARG A 1 102 ? -14.297 4.365 3.522 1.00 96.56 102 ARG A CA 1
ATOM 803 C C . ARG A 1 102 ? -15.589 4.794 4.218 1.00 96.56 102 ARG A C 1
ATOM 805 O O . ARG A 1 102 ? -16.341 5.573 3.650 1.00 96.56 102 ARG A O 1
ATOM 812 N N . GLN A 1 103 ? -15.863 4.259 5.408 1.00 94.62 103 GLN A N 1
ATOM 813 C CA . GLN A 1 103 ? -17.104 4.521 6.138 1.00 94.62 103 GLN A CA 1
ATOM 814 C C . GLN A 1 103 ? -17.065 5.870 6.858 1.00 94.62 103 GLN A C 1
ATOM 816 O O . GLN A 1 103 ? -18.007 6.644 6.749 1.00 94.62 103 GLN A O 1
ATOM 821 N N . THR A 1 104 ? -15.978 6.156 7.574 1.00 95.00 104 THR A N 1
ATOM 822 C CA . THR A 1 104 ? -15.839 7.408 8.335 1.00 95.00 104 THR A CA 1
ATOM 823 C C . THR A 1 104 ? -15.253 8.536 7.492 1.00 95.00 104 THR A C 1
ATOM 825 O O . THR A 1 104 ? -15.354 9.691 7.878 1.00 95.00 104 THR A O 1
ATOM 828 N N . GLN A 1 105 ? -14.643 8.202 6.349 1.00 96.38 105 GLN A N 1
ATOM 829 C CA . GLN A 1 105 ? -13.910 9.115 5.463 1.00 96.38 105 GLN A CA 1
ATOM 830 C C . GLN A 1 105 ? -12.707 9.797 6.134 1.00 96.38 105 GLN A C 1
ATOM 832 O O . GLN A 1 105 ? -12.143 10.749 5.602 1.00 96.38 105 GLN A O 1
ATOM 837 N N . GLU A 1 106 ? -12.268 9.274 7.277 1.00 96.50 106 GLU A N 1
ATOM 838 C CA . GLU A 1 106 ? -11.145 9.800 8.046 1.00 96.50 106 GLU A CA 1
ATOM 839 C C . GLU A 1 106 ? -9.845 9.033 7.744 1.00 96.50 106 GLU A C 1
ATOM 841 O O . GLU A 1 106 ? -9.882 7.852 7.356 1.00 96.50 106 GLU A O 1
ATOM 846 N N . PRO A 1 107 ? -8.677 9.676 7.931 1.00 97.69 107 PRO A N 1
ATOM 847 C CA . PRO A 1 107 ? -7.395 8.986 7.906 1.00 97.69 107 PRO A CA 1
ATOM 848 C C . PRO A 1 107 ? -7.302 7.948 9.034 1.00 97.69 107 PRO A C 1
ATOM 850 O O . PRO A 1 107 ? -7.797 8.157 10.138 1.00 97.69 107 PRO A O 1
ATOM 853 N N . VAL A 1 108 ? -6.630 6.828 8.760 1.00 98.06 108 VAL A N 1
ATOM 854 C CA . VAL A 1 108 ? -6.357 5.773 9.746 1.00 98.06 108 VAL A CA 1
ATOM 855 C C . VAL A 1 108 ? -4.874 5.805 10.096 1.00 98.06 108 VAL A C 1
ATOM 857 O O . VAL A 1 108 ? -4.034 5.417 9.284 1.00 98.06 108 VAL A O 1
ATOM 860 N N . THR A 1 109 ? -4.564 6.265 11.309 1.00 96.62 109 THR A N 1
ATOM 861 C CA . THR A 1 109 ? -3.186 6.439 11.801 1.00 96.62 109 THR A CA 1
ATOM 862 C C . THR A 1 109 ? -2.438 5.114 11.933 1.00 96.62 109 THR A C 1
ATOM 864 O O . THR A 1 109 ? -1.258 5.038 11.600 1.00 96.62 109 THR A O 1
ATOM 867 N N . GLU A 1 110 ? -3.132 4.056 12.362 1.00 96.69 110 GLU A N 1
ATOM 868 C CA . GLU A 1 110 ? -2.569 2.715 12.537 1.00 96.69 110 GLU A CA 1
ATOM 869 C C . GLU A 1 110 ? -3.319 1.699 11.660 1.00 96.69 110 GLU A C 1
ATOM 871 O O . GLU A 1 110 ? -4.255 1.034 12.111 1.00 96.69 110 GLU A O 1
ATOM 876 N N . PRO A 1 111 ? -2.931 1.549 10.376 1.00 97.38 111 PRO A N 1
ATOM 877 C CA . PRO A 1 111 ? -3.667 0.723 9.420 1.00 97.38 111 PRO A CA 1
ATOM 878 C C . PRO A 1 111 ? -3.760 -0.753 9.817 1.00 97.38 111 PRO A C 1
ATOM 880 O O . PRO A 1 111 ? -4.701 -1.427 9.417 1.00 97.38 111 PRO A O 1
ATOM 883 N N . ALA A 1 112 ? -2.801 -1.258 10.597 1.00 97.00 112 ALA A N 1
ATOM 884 C CA . ALA A 1 112 ? -2.810 -2.632 11.096 1.00 97.00 112 ALA A CA 1
ATOM 885 C C . ALA A 1 112 ? -3.863 -2.877 12.196 1.00 97.00 112 ALA A C 1
ATOM 887 O O . ALA A 1 112 ? -4.231 -4.025 12.407 1.00 97.00 112 ALA A O 1
ATOM 888 N N . ILE A 1 113 ? -4.351 -1.824 12.862 1.00 95.88 113 ILE A N 1
ATOM 889 C CA . ILE A 1 113 ? -5.394 -1.899 13.900 1.00 95.88 113 ILE A CA 1
ATOM 890 C C . ILE A 1 113 ? -6.764 -1.566 13.298 1.00 95.88 113 ILE A C 1
ATOM 892 O O . ILE A 1 113 ? -7.749 -2.253 13.549 1.00 95.88 113 ILE A O 1
ATOM 896 N N . GLY A 1 114 ? -6.828 -0.534 12.453 1.00 94.75 114 GLY A N 1
ATOM 897 C CA . GLY A 1 114 ? -8.071 -0.049 11.851 1.00 94.75 114 GLY A CA 1
ATOM 898 C C . GLY A 1 114 ? -8.575 1.244 12.481 1.00 94.75 114 GLY A C 1
ATOM 899 O O . GLY A 1 114 ? -7.889 1.878 13.274 1.00 94.75 114 GLY A O 1
ATOM 900 N N . CYS A 1 115 ? -9.768 1.680 12.077 1.00 94.94 115 CYS A N 1
ATOM 901 C CA . CYS A 1 115 ? -10.312 2.983 12.476 1.00 94.94 115 CYS A CA 1
ATOM 902 C C . CYS A 1 115 ? -11.078 2.975 13.809 1.00 94.94 115 CYS A C 1
ATOM 904 O O . CYS A 1 115 ? -11.648 3.999 14.171 1.00 94.94 115 CYS A O 1
ATOM 906 N N . GLY A 1 116 ? -11.187 1.829 14.488 1.00 92.56 116 GLY A N 1
ATOM 907 C CA . GLY A 1 116 ? -11.988 1.658 15.710 1.00 92.56 116 GLY A CA 1
ATOM 908 C C . GLY A 1 116 ? -13.503 1.598 15.481 1.00 92.56 116 GLY A C 1
ATOM 909 O O . GLY A 1 116 ? -14.170 0.799 16.116 1.00 92.56 116 GLY A O 1
ATOM 910 N N . ARG A 1 117 ? -14.035 2.337 14.499 1.00 91.62 117 ARG A N 1
ATOM 911 C CA . ARG A 1 117 ? -15.487 2.543 14.333 1.00 91.62 117 ARG A CA 1
ATOM 912 C C . ARG A 1 117 ? -16.229 1.489 13.503 1.00 91.62 117 ARG A C 1
ATOM 914 O O . ARG A 1 117 ? -17.426 1.294 13.677 1.00 91.62 117 ARG A O 1
ATOM 921 N N . CYS A 1 118 ? -15.553 0.792 12.585 1.00 90.12 118 CYS A N 1
ATOM 922 C CA . CYS A 1 118 ? -16.220 -0.137 11.653 1.00 90.12 118 CYS A CA 1
ATOM 923 C C . CYS A 1 118 ? -16.819 -1.393 12.313 1.00 90.12 118 CYS A C 1
ATOM 925 O O . CYS A 1 118 ? -17.564 -2.113 11.653 1.00 90.12 118 CYS A O 1
ATOM 927 N N . HIS A 1 119 ? -16.490 -1.670 13.576 1.00 81.06 119 HIS A N 1
ATOM 928 C CA . HIS A 1 119 ? -16.894 -2.888 14.285 1.00 81.06 119 HIS A CA 1
ATOM 929 C C . HIS A 1 119 ? -17.640 -2.606 15.601 1.00 81.06 119 HIS A C 1
ATOM 931 O O . HIS A 1 119 ? -17.849 -3.523 16.383 1.00 81.06 119 HIS A O 1
ATOM 937 N N . GLU A 1 120 ? -18.091 -1.368 15.834 1.00 76.50 120 GLU A N 1
ATOM 938 C CA . GLU A 1 120 ? -18.810 -0.956 17.057 1.00 76.50 120 GLU A CA 1
ATOM 939 C C . GLU A 1 120 ? -20.269 -1.454 17.126 1.00 76.50 120 GLU A C 1
ATOM 941 O O . GLU A 1 120 ? -21.035 -1.037 17.990 1.00 76.50 120 GLU A O 1
ATOM 946 N N . THR A 1 121 ? -20.700 -2.349 16.230 1.00 62.97 121 THR A N 1
ATOM 947 C CA . THR A 1 121 ? -22.058 -2.908 16.289 1.00 62.97 121 THR A CA 1
ATOM 948 C C . THR A 1 121 ? -22.126 -3.996 17.356 1.00 62.97 121 THR A C 1
ATOM 950 O O . THR A 1 121 ? -21.926 -5.180 17.088 1.00 62.97 121 THR A O 1
ATOM 953 N N . GLU A 1 122 ? -22.417 -3.580 18.586 1.00 56.38 122 GLU A N 1
ATOM 954 C CA . GLU A 1 122 ? -22.846 -4.477 19.651 1.00 56.38 122 GLU A CA 1
ATOM 955 C C . GLU A 1 122 ? -24.139 -5.187 19.227 1.00 56.38 122 GLU A C 1
ATOM 957 O O . GLU A 1 122 ? -25.188 -4.570 19.044 1.00 56.38 122 GLU A O 1
ATOM 962 N N . GLN A 1 123 ? -24.076 -6.506 19.075 1.00 58.50 123 GLN A N 1
ATOM 963 C CA . GLN A 1 123 ? -25.250 -7.354 19.232 1.00 58.50 123 GLN A CA 1
ATOM 964 C C . GLN A 1 123 ? -25.353 -7.652 20.732 1.00 58.50 123 GLN A C 1
ATOM 966 O O . GLN A 1 123 ? -24.578 -8.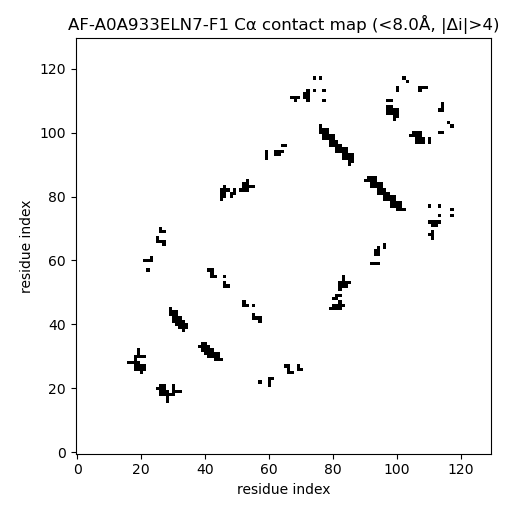483 21.217 1.00 58.50 123 GLN A O 1
ATOM 971 N N . PRO A 1 124 ? -26.263 -7.030 21.505 1.00 56.41 124 PRO A N 1
ATOM 972 C CA . PRO A 1 124 ? -26.625 -7.618 22.779 1.00 56.41 124 PRO A CA 1
ATOM 973 C C . PRO A 1 124 ? -27.240 -8.985 22.467 1.00 56.41 124 PRO A C 1
ATOM 975 O O . PRO A 1 124 ? -28.322 -9.072 21.885 1.00 56.41 124 PRO A O 1
ATOM 978 N N . PHE A 1 125 ? -26.533 -10.059 22.828 1.00 63.16 125 PHE A N 1
ATOM 979 C CA . PHE A 1 125 ? -27.104 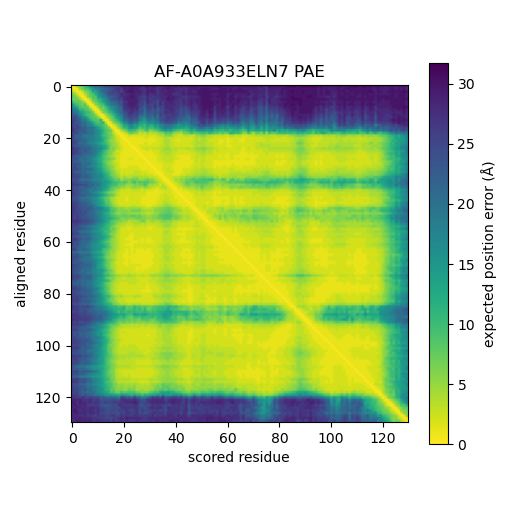-11.400 22.889 1.00 63.16 125 PHE A CA 1
ATOM 980 C C . PHE A 1 125 ? -28.295 -11.349 23.857 1.00 63.16 125 PHE A C 1
ATOM 982 O O . PHE A 1 125 ? -28.140 -11.455 25.073 1.00 63.16 125 PHE A O 1
ATOM 989 N N . ARG A 1 126 ? -29.503 -11.137 23.326 1.00 62.38 126 ARG A N 1
ATOM 990 C CA . ARG A 1 126 ? -30.746 -11.324 24.071 1.00 62.38 126 ARG A CA 1
ATOM 991 C C . ARG A 1 126 ? -30.985 -12.823 24.190 1.00 62.38 126 ARG A C 1
ATOM 993 O O . ARG A 1 126 ? -31.545 -13.444 23.293 1.00 62.38 126 ARG A O 1
ATOM 1000 N N . PHE A 1 127 ? -30.568 -13.398 25.311 1.00 68.81 127 PHE A N 1
ATOM 1001 C CA . PHE A 1 127 ? -31.178 -14.630 25.790 1.00 68.81 127 PHE A CA 1
ATOM 1002 C C . PHE A 1 127 ? -32.578 -14.271 26.290 1.00 68.81 127 PHE A C 1
ATOM 1004 O O . PHE A 1 127 ? -32.730 -13.669 27.351 1.00 68.81 127 PHE A O 1
ATOM 1011 N N . THR A 1 128 ? -33.599 -14.584 25.497 1.00 68.62 128 THR A N 1
ATOM 1012 C CA . THR A 1 128 ? -34.971 -14.627 26.009 1.00 68.62 128 THR A CA 1
ATOM 1013 C C . THR A 1 128 ? -35.091 -15.961 26.738 1.00 68.62 128 THR A C 1
ATOM 1015 O O . THR A 1 128 ? -34.996 -17.008 26.104 1.00 68.62 128 THR A O 1
ATOM 1018 N N . LEU A 1 129 ? -35.166 -15.919 28.068 1.00 66.25 129 LEU A N 1
ATOM 1019 C CA . LEU A 1 129 ? -35.504 -17.079 28.888 1.00 66.25 129 LEU A CA 1
ATOM 1020 C C . LEU A 1 129 ? -37.034 -17.176 28.893 1.00 66.25 129 LEU A C 1
ATOM 1022 O O . LEU A 1 129 ? -37.685 -16.306 29.471 1.00 66.25 129 LEU A O 1
ATOM 1026 N N . GLU A 1 130 ? -37.577 -18.178 28.203 1.00 68.50 130 GLU A N 1
ATOM 1027 C CA . GLU A 1 130 ? -38.956 -18.661 28.377 1.00 68.50 130 GLU A CA 1
ATOM 1028 C C . GLU A 1 130 ? -38.956 -19.898 29.280 1.00 68.50 130 GLU A C 1
ATOM 1030 O O . GLU A 1 130 ? -38.040 -20.741 29.122 1.00 68.50 130 GLU A O 1
#

Radius of gyration: 20.15 Å; Cα contacts (8 Å, |Δi|>4): 176; chains: 1; bounding box: 59×49×54 Å

pLDDT: mean 84.52, std 17.81, range [32.47, 98.06]

Solvent-accessible surface area (backbone atoms only — not comparable to full-atom values): 8360 Å² total; per-residue (Å²): 146,77,87,78,80,75,89,78,83,83,83,86,78,74,98,65,65,73,56,32,71,41,101,71,68,44,52,24,63,43,44,47,74,44,64,67,94,83,41,80,48,69,51,63,58,48,32,70,79,36,88,85,31,52,88,81,59,77,74,44,54,72,77,38,60,59,30,59,28,53,72,59,31,79,58,91,44,63,40,77,44,32,33,36,46,67,34,78,96,68,40,74,63,42,63,46,72,52,34,31,30,68,82,79,71,41,77,25,92,48,55,45,79,47,76,76,62,94,72,67,76,80,74,79,82,78,80,81,86,128

Foldseek 3Di:
DDDDPPPPPDDPDDPDQFFDQAPQGFTASQWDFDPPPNDTDIDGNQAVVPPPADDDDSVQVNPACRSVLVVQDVDPQKDKHWGWDQPDPRPDIYIDIWIAGNVVRGTDPRSSNDDVPSPPDDDPPDPPDD

Nearest PDB structures (foldseek):
  2bkq-assembly4_D  TM=6.518E-01  e=2.790E+00  Homo sapiens
  8j1c-assembly2_D  TM=5.228E-01  e=2.619E+00  Pseudomonas veronii
  8sav-assembly1_I  TM=4.514E-01  e=3.831E+00  HIV-1 06TG.HT008
  8sw4-assembly1_A  TM=3.987E-01  e=5.259E+00  Human immunodeficiency virus 1
  6zm9-assembly1_A  TM=2.896E-01  e=4.348E+00  unidentified

Secondary structure (DSSP, 8-state):
------TT-S--S-S----EE-TTS-EETTEEEE-GGG--EEEESSGGG-TTPPPP-GGGGGT-SHHHHHHH---TTEEEEEEEEP-GGG-S-EEEEEEEETTT--B-S-TTT--SGGG-----------

Mean predicted aligned error: 9.72 Å